Protein AF-A0A517VBE4-F1 (afdb_monomer_lite)

Secondary structure (DSSP, 8-state):
------SSHHHHHHHHGGGS------------PPPPPHHHHHHHHHHHHHHHHHHHHH-TTTHHHHHHHHHHHHHHHHHHH-THHHHHHHHHHHHHHHHHTT--HHHHHHHHHHHHHHHHHHTT--

Radius of gyration: 27.54 Å; chains: 1; bounding box: 37×90×39 Å

Sequence (126 aa):
MKKNSLGLCRRLICLAMLLLFSPILTGCGAPSAPPPSETQKSEVAKKSIDEFVAAAKKSPKTAEKDLTILMESLDAYASEYEGPYIDLRDAAKELLSLYQSSAAKDKIDAQLEVLQQKANALSSAD

Organism: NCBI:txid2527971

Structure (mmCIF, N/CA/C/O backbone):
data_AF-A0A517VBE4-F1
#
_entry.id   AF-A0A517VBE4-F1
#
loop_
_atom_site.group_PDB
_atom_site.id
_atom_site.type_symbol
_atom_site.label_atom_id
_atom_site.label_alt_id
_atom_site.label_comp_id
_atom_site.label_asym_id
_atom_site.label_entity_id
_atom_site.label_seq_id
_atom_site.pdbx_PDB_ins_code
_atom_site.Cartn_x
_atom_site.Cartn_y
_atom_site.Cartn_z
_atom_site.occupancy
_atom_site.B_iso_or_equiv
_atom_site.auth_seq_id
_atom_site.auth_comp_id
_atom_site.auth_asym_id
_atom_site.auth_atom_id
_atom_site.pdbx_PDB_model_num
ATOM 1 N N . MET A 1 1 ? -11.148 83.075 -23.703 1.00 33.94 1 MET A N 1
ATOM 2 C CA . MET A 1 1 ? -11.561 82.269 -24.879 1.00 33.94 1 MET A CA 1
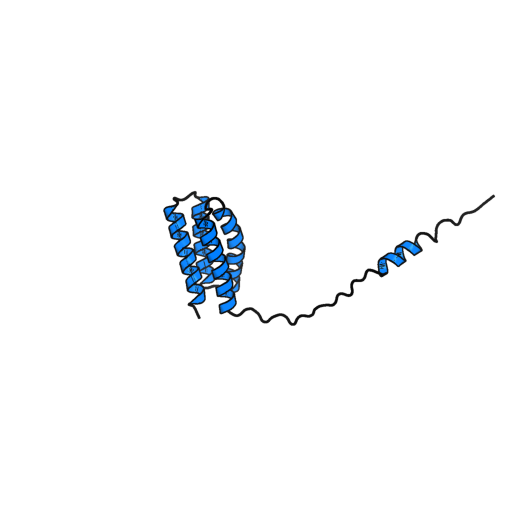ATOM 3 C C . MET A 1 1 ? -10.529 81.165 -25.109 1.00 33.94 1 MET A C 1
ATOM 5 O O . MET A 1 1 ? -9.375 81.540 -25.178 1.00 33.94 1 MET A O 1
ATOM 9 N N . LYS A 1 2 ? -10.961 79.885 -25.219 1.00 37.44 2 LYS A N 1
ATOM 10 C CA . LYS A 1 2 ? -10.385 78.732 -25.987 1.00 37.44 2 LYS A CA 1
ATOM 11 C C . LYS A 1 2 ? -8.844 78.502 -25.941 1.00 37.44 2 LYS A C 1
ATOM 13 O O . LYS A 1 2 ? -8.099 79.417 -26.219 1.00 37.44 2 LYS A O 1
ATOM 18 N N . LYS A 1 3 ? -8.251 77.310 -25.767 1.00 41.28 3 LYS A N 1
ATOM 19 C CA . LYS A 1 3 ? -8.634 75.897 -25.983 1.00 41.28 3 LYS A CA 1
ATOM 20 C C . LYS A 1 3 ? -7.527 74.985 -25.399 1.00 41.28 3 LYS A C 1
ATOM 22 O O . LYS A 1 3 ? -6.354 75.261 -25.596 1.00 41.28 3 LYS A O 1
ATOM 27 N N . ASN A 1 4 ? -7.947 73.883 -24.779 1.00 54.06 4 ASN A N 1
ATOM 28 C CA . ASN A 1 4 ? -7.485 72.490 -24.919 1.00 54.06 4 ASN A CA 1
ATOM 29 C C . ASN A 1 4 ? -6.007 72.199 -25.256 1.00 54.06 4 ASN A C 1
ATOM 31 O O . ASN A 1 4 ? -5.612 72.406 -26.400 1.00 54.06 4 ASN A O 1
ATOM 35 N N . SER A 1 5 ? -5.276 71.509 -24.362 1.00 50.97 5 SER A N 1
ATOM 36 C CA . SER A 1 5 ? -4.358 70.390 -24.725 1.00 50.97 5 SER A CA 1
ATOM 37 C C . SER A 1 5 ? -3.859 69.573 -23.505 1.00 50.97 5 SER A C 1
ATOM 39 O O . SER A 1 5 ? -2.710 69.158 -23.426 1.00 50.97 5 SER A O 1
ATOM 41 N N . LEU A 1 6 ? -4.730 69.286 -22.532 1.00 48.09 6 LEU A N 1
ATOM 42 C CA . LEU A 1 6 ? -4.450 68.356 -21.425 1.00 48.09 6 LEU A CA 1
ATOM 43 C C . LEU A 1 6 ? -4.938 66.952 -21.813 1.00 48.09 6 LEU A C 1
ATOM 45 O O . LEU A 1 6 ? -6.058 66.572 -21.493 1.00 48.09 6 LEU A O 1
ATOM 49 N N . GLY A 1 7 ? -4.144 66.188 -22.565 1.00 46.47 7 GLY A N 1
ATOM 50 C CA . GLY A 1 7 ? -4.576 64.837 -22.958 1.00 46.47 7 GLY A CA 1
ATOM 51 C C . GLY A 1 7 ? -3.494 63.875 -23.435 1.00 46.47 7 GLY A C 1
ATOM 52 O O . GLY A 1 7 ? -3.647 62.673 -23.237 1.00 46.47 7 GLY A O 1
ATOM 53 N N . LEU A 1 8 ? -2.389 64.361 -24.012 1.00 50.66 8 LEU A N 1
ATOM 54 C CA . LEU A 1 8 ? -1.392 63.466 -24.618 1.00 50.66 8 LEU A CA 1
ATOM 55 C C . LEU A 1 8 ? -0.232 63.064 -23.690 1.00 50.66 8 LEU A C 1
ATOM 57 O O . LEU A 1 8 ? 0.234 61.932 -23.780 1.00 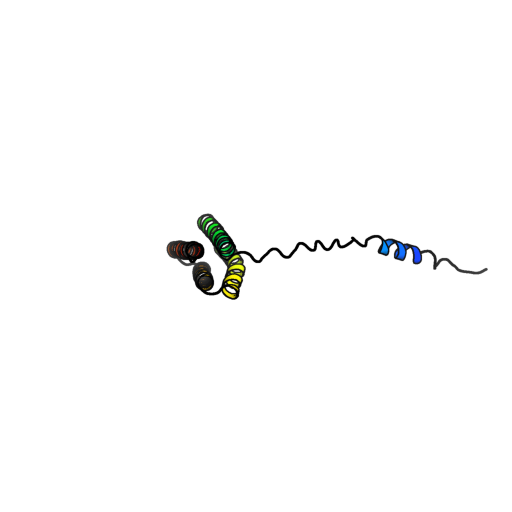50.66 8 LEU A O 1
ATOM 61 N N . CYS A 1 9 ? 0.202 63.911 -22.749 1.00 47.5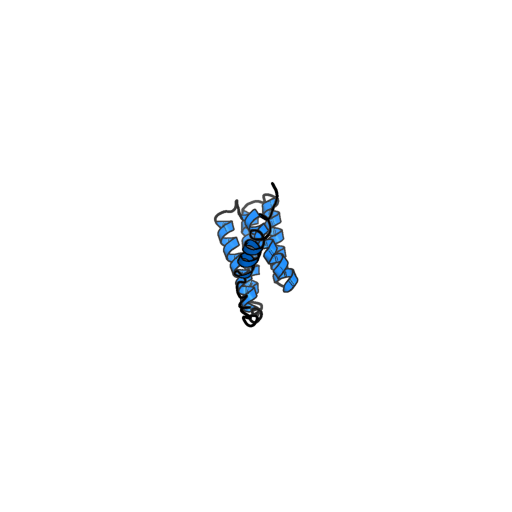3 9 CYS A N 1
ATOM 62 C CA . CYS A 1 9 ? 1.395 63.602 -21.940 1.00 47.53 9 CYS A CA 1
ATOM 63 C C . CYS A 1 9 ? 1.190 62.497 -20.891 1.00 47.53 9 CYS A C 1
ATOM 65 O O . CYS A 1 9 ? 2.149 61.846 -20.488 1.00 47.53 9 CYS A O 1
ATOM 67 N N . ARG A 1 10 ? -0.049 62.239 -20.452 1.00 48.72 10 ARG A N 1
ATOM 68 C CA . ARG A 1 10 ? -0.319 61.272 -19.372 1.00 48.72 10 ARG A CA 1
ATOM 69 C C . ARG A 1 10 ? -0.409 59.819 -19.856 1.00 48.72 10 ARG A C 1
ATOM 71 O O . ARG A 1 10 ? -0.244 58.911 -19.051 1.00 48.72 10 ARG A O 1
ATOM 78 N N . ARG A 1 11 ? -0.642 59.583 -21.155 1.00 50.12 11 ARG A N 1
ATOM 79 C CA . ARG A 1 11 ? -0.736 58.221 -21.720 1.00 50.12 11 ARG A CA 1
ATOM 80 C C . ARG A 1 11 ? 0.617 57.623 -22.116 1.00 50.12 11 ARG A C 1
ATOM 82 O O . ARG A 1 11 ? 0.750 56.407 -22.098 1.00 50.12 11 ARG A O 1
ATOM 89 N N . LEU A 1 12 ? 1.618 58.452 -22.413 1.00 51.62 12 LEU A N 1
ATOM 90 C CA . LEU A 1 12 ? 2.952 57.983 -22.815 1.00 51.62 12 LEU A CA 1
ATOM 91 C C . LEU A 1 12 ? 3.813 57.502 -21.634 1.00 51.62 12 LEU A C 1
ATOM 93 O O . LEU A 1 12 ? 4.647 56.621 -21.809 1.00 51.62 12 LEU A O 1
ATOM 97 N N . ILE A 1 13 ? 3.571 58.006 -20.420 1.00 53.16 13 ILE A N 1
ATOM 98 C CA . ILE A 1 13 ? 4.339 57.615 -19.223 1.00 53.16 13 ILE A CA 1
ATOM 99 C C . ILE A 1 13 ? 3.942 56.211 -18.727 1.00 53.16 13 ILE A C 1
ATOM 101 O O . ILE A 1 13 ? 4.794 55.459 -18.260 1.00 53.16 13 ILE A O 1
ATOM 105 N N . CYS A 1 14 ? 2.679 55.802 -18.896 1.00 50.31 14 CYS A N 1
ATOM 106 C CA . CYS A 1 14 ? 2.222 54.470 -18.478 1.00 50.31 14 CYS A CA 1
ATOM 107 C C . CYS A 1 14 ? 2.731 53.334 -19.380 1.00 50.31 14 CYS A C 1
ATOM 109 O O . CYS A 1 14 ? 2.887 52.215 -18.905 1.00 50.31 14 CYS A O 1
ATOM 111 N N . LEU A 1 15 ? 3.022 53.606 -20.656 1.00 49.88 15 LEU A N 1
ATOM 112 C CA . LEU A 1 15 ? 3.568 52.605 -21.583 1.00 49.88 15 LEU A CA 1
ATOM 113 C C . LEU A 1 15 ? 5.074 52.374 -21.386 1.00 49.88 15 LEU A C 1
ATOM 115 O O . LEU A 1 15 ? 5.558 51.278 -21.648 1.00 49.88 15 LEU A O 1
ATOM 119 N N . ALA A 1 16 ? 5.806 53.365 -20.868 1.00 50.03 16 ALA A N 1
ATOM 120 C CA . ALA A 1 16 ? 7.245 53.250 -20.627 1.00 50.03 16 ALA A CA 1
ATOM 121 C C . ALA A 1 16 ? 7.596 52.441 -19.359 1.00 50.03 16 ALA A C 1
ATOM 123 O O . ALA A 1 16 ? 8.650 51.814 -19.314 1.00 50.03 16 ALA A O 1
ATOM 124 N N . MET A 1 17 ? 6.715 52.388 -18.349 1.00 51.25 17 MET A N 1
ATOM 125 C CA . MET A 1 17 ? 6.931 51.551 -17.152 1.00 51.25 17 MET A CA 1
ATOM 126 C C . MET A 1 17 ? 6.636 50.061 -17.375 1.00 51.25 17 MET A C 1
ATOM 128 O O . MET A 1 17 ? 7.119 49.229 -16.613 1.00 51.25 17 MET A O 1
ATOM 132 N N . LEU A 1 18 ? 5.882 49.708 -18.420 1.00 50.03 18 LEU A N 1
ATOM 133 C CA . LEU A 1 18 ? 5.519 48.319 -18.727 1.00 50.03 18 LEU A CA 1
ATOM 134 C C . LEU A 1 18 ? 6.639 47.521 -19.416 1.00 50.03 18 LEU A C 1
ATOM 136 O O . LEU A 1 18 ? 6.559 46.300 -19.474 1.00 50.03 18 LEU A O 1
ATOM 140 N N . LEU A 1 19 ? 7.689 48.185 -19.909 1.00 51.47 19 LEU A N 1
ATOM 141 C CA . LEU A 1 19 ? 8.781 47.547 -20.659 1.00 51.47 19 LEU A CA 1
ATOM 142 C C . LEU A 1 19 ? 10.038 47.242 -19.824 1.00 51.47 19 LEU A C 1
ATOM 144 O O . LEU A 1 19 ? 10.959 46.610 -20.332 1.00 51.47 19 LEU A O 1
ATOM 148 N N . LEU A 1 20 ? 10.085 47.641 -18.547 1.00 51.16 20 LEU A N 1
ATOM 149 C CA . LEU A 1 20 ? 11.262 47.456 -17.677 1.00 51.16 20 LEU A CA 1
ATOM 150 C C . LEU A 1 20 ? 11.205 46.210 -16.777 1.00 51.16 20 LEU A C 1
ATOM 152 O O . LEU A 1 20 ? 12.177 45.911 -16.092 1.00 51.16 20 LEU A O 1
ATOM 156 N N . PHE A 1 21 ? 10.111 45.448 -16.814 1.00 52.44 21 PHE A N 1
ATOM 157 C CA . PHE A 1 21 ? 9.970 44.166 -16.114 1.00 52.44 21 PHE A CA 1
ATOM 158 C C . PHE A 1 21 ? 9.891 43.008 -17.109 1.00 52.44 21 PHE A C 1
ATOM 160 O O . PHE A 1 21 ? 8.992 42.177 -17.056 1.00 52.44 21 PHE A O 1
ATOM 167 N N . SER A 1 22 ? 10.845 42.953 -18.035 1.00 51.59 22 SER A N 1
ATOM 168 C CA . SER A 1 22 ? 11.178 41.686 -18.680 1.00 51.59 22 SER A CA 1
ATOM 169 C C . SER A 1 22 ? 12.163 40.984 -17.747 1.00 51.59 22 SER A C 1
ATOM 171 O O . SER A 1 22 ? 13.350 41.322 -17.799 1.00 51.59 22 SER A O 1
ATOM 173 N N . PRO A 1 23 ? 11.739 40.067 -16.849 1.00 56.06 23 PRO A N 1
ATOM 174 C CA . PRO A 1 23 ? 12.705 39.159 -16.274 1.00 56.06 23 PRO A CA 1
ATOM 175 C C . PRO A 1 23 ? 13.302 38.434 -17.468 1.00 56.06 23 PRO A C 1
ATOM 177 O O . PRO A 1 23 ? 12.602 37.816 -18.272 1.00 56.06 23 PRO A O 1
ATOM 180 N N . ILE A 1 24 ? 14.604 38.612 -17.621 1.00 55.44 24 ILE A N 1
ATOM 181 C CA . ILE A 1 24 ? 15.437 37.796 -18.472 1.00 55.44 24 ILE A CA 1
ATOM 182 C C . ILE A 1 24 ? 15.114 36.378 -18.011 1.00 55.44 24 ILE A C 1
ATOM 184 O O . ILE A 1 24 ? 15.518 35.977 -16.920 1.00 55.44 24 ILE A O 1
ATOM 188 N N . LEU A 1 25 ? 14.291 35.666 -18.785 1.00 51.03 25 LEU A N 1
ATOM 189 C CA . LEU A 1 25 ? 14.200 34.223 -18.711 1.00 51.03 25 LEU A CA 1
ATOM 190 C C . LEU A 1 25 ? 15.611 33.764 -19.073 1.00 51.03 25 LEU A C 1
ATOM 192 O O . LEU A 1 25 ? 15.938 33.517 -20.232 1.00 51.03 25 LEU A O 1
ATOM 196 N N . THR A 1 26 ? 16.481 33.699 -18.070 1.00 55.66 26 THR A N 1
ATOM 197 C CA . THR A 1 26 ? 17.528 32.704 -18.036 1.00 55.66 26 THR A CA 1
ATOM 198 C C . THR A 1 26 ? 16.776 31.389 -18.112 1.00 55.66 26 THR A C 1
ATOM 200 O O . THR A 1 26 ? 16.339 30.824 -17.113 1.00 55.66 26 THR A O 1
ATOM 203 N N . GLY A 1 27 ? 16.544 30.944 -19.348 1.00 48.34 27 GLY A N 1
ATOM 204 C CA . GLY A 1 27 ? 16.308 29.552 -19.637 1.00 48.34 27 GLY A CA 1
ATOM 205 C C . GLY A 1 27 ? 17.506 28.832 -19.055 1.00 48.34 27 GLY A C 1
ATOM 206 O O . GLY A 1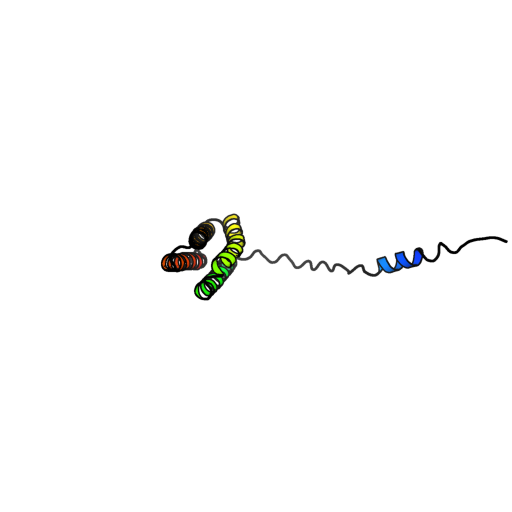 27 ? 18.559 28.743 -19.683 1.00 48.34 27 GLY A O 1
ATOM 207 N N . CYS A 1 28 ? 17.366 28.398 -17.806 1.00 56.72 28 CYS A N 1
ATOM 208 C CA . CYS A 1 28 ? 18.193 27.375 -17.226 1.00 56.72 28 CYS A CA 1
ATOM 209 C C . CYS A 1 28 ? 17.828 26.129 -18.031 1.00 56.72 28 CYS A C 1
ATOM 211 O O . CYS A 1 28 ? 16.960 25.349 -17.653 1.00 56.72 28 CYS A O 1
ATOM 213 N N . GLY A 1 29 ? 18.424 26.017 -19.219 1.00 53.00 29 GLY A N 1
ATOM 214 C CA . GLY A 1 29 ? 18.562 24.768 -19.937 1.00 53.00 29 GLY A CA 1
ATOM 215 C C . GLY A 1 29 ? 19.497 23.912 -19.107 1.00 53.00 29 GLY A C 1
ATOM 216 O O . GLY A 1 29 ? 20.657 23.727 -19.460 1.00 53.00 29 GLY A O 1
ATOM 217 N N . ALA A 1 30 ? 19.011 23.469 -17.948 1.00 59.78 30 ALA A N 1
ATOM 218 C CA . ALA A 1 30 ? 19.591 22.324 -17.298 1.00 59.78 30 ALA A CA 1
ATOM 219 C C . ALA A 1 30 ? 19.476 21.198 -18.332 1.00 59.78 30 ALA A C 1
ATOM 221 O O . ALA A 1 30 ? 18.377 20.999 -18.865 1.00 59.78 30 ALA A O 1
ATOM 222 N N . PRO A 1 31 ? 20.579 20.518 -18.691 1.00 60.03 31 PRO A N 1
ATOM 223 C CA . PRO A 1 31 ? 20.466 19.307 -19.485 1.00 60.03 31 PRO A CA 1
ATOM 224 C C . PRO A 1 31 ? 19.431 18.435 -18.782 1.00 60.03 31 PRO A C 1
ATOM 226 O O . PRO A 1 31 ? 19.546 18.234 -17.570 1.00 60.03 31 PRO A O 1
ATOM 229 N N . SER A 1 32 ? 18.380 18.032 -19.508 1.00 60.88 32 SER A N 1
ATOM 230 C CA . SER A 1 32 ? 17.353 17.135 -18.983 1.00 60.88 32 SER A CA 1
ATOM 231 C C . SER A 1 32 ? 18.074 16.028 -18.237 1.00 60.88 32 SER A C 1
ATOM 233 O O . SER A 1 32 ? 18.884 15.317 -18.837 1.00 60.88 32 SER A O 1
ATOM 235 N N . ALA A 1 33 ? 17.869 15.974 -16.918 1.00 67.62 33 ALA A N 1
ATOM 236 C CA . ALA A 1 33 ? 18.481 14.943 -16.106 1.00 67.62 33 ALA A CA 1
ATOM 237 C C . ALA A 1 33 ? 18.146 13.597 -16.763 1.00 67.62 33 ALA A C 1
ATOM 239 O O . ALA A 1 33 ? 17.015 13.437 -17.244 1.00 67.62 33 ALA A O 1
ATOM 240 N N . PRO A 1 34 ? 19.117 12.673 -16.868 1.00 67.50 34 PRO A N 1
ATOM 241 C CA . PRO A 1 34 ? 18.836 11.366 -17.431 1.00 67.50 34 PRO A CA 1
ATOM 242 C C . PRO A 1 34 ? 17.626 10.766 -16.701 1.00 67.50 34 PRO A C 1
ATOM 244 O O . PRO A 1 34 ? 17.474 11.003 -15.496 1.00 67.50 34 PRO A O 1
ATOM 247 N N . PRO A 1 35 ? 16.743 10.046 -17.418 1.00 71.75 35 PRO A N 1
ATOM 248 C CA . PRO A 1 35 ? 15.603 9.406 -16.784 1.00 71.75 35 PRO A CA 1
ATOM 249 C C . PRO A 1 35 ? 16.094 8.534 -15.619 1.00 71.75 35 PRO A C 1
ATOM 251 O O . PRO A 1 35 ? 17.186 7.961 -15.714 1.00 71.75 35 PRO A O 1
ATOM 254 N N . PRO A 1 36 ? 15.328 8.460 -14.516 1.00 74.56 36 PRO A N 1
ATOM 255 C CA . PRO A 1 36 ? 15.731 7.687 -13.350 1.00 74.56 36 PRO A CA 1
ATOM 256 C C . PRO A 1 36 ? 15.977 6.228 -13.743 1.00 74.56 36 PRO A C 1
ATOM 258 O O . PRO A 1 36 ? 15.278 5.686 -14.604 1.00 74.56 36 PRO A O 1
ATOM 261 N N . SER A 1 37 ? 16.970 5.595 -13.117 1.00 83.06 37 SER A N 1
ATOM 262 C CA . SER A 1 37 ? 17.205 4.161 -13.310 1.00 83.06 37 SER A CA 1
ATOM 263 C C . SER A 1 37 ? 16.042 3.334 -12.752 1.00 83.06 37 SER A C 1
ATOM 265 O O . SER A 1 37 ? 15.297 3.805 -11.891 1.00 83.06 37 SER A O 1
ATOM 267 N N . GLU A 1 38 ? 15.901 2.084 -13.200 1.00 82.06 38 GLU A N 1
ATOM 268 C CA . GLU A 1 38 ? 14.884 1.155 -12.675 1.00 82.06 38 GLU A CA 1
ATOM 269 C C . GLU A 1 38 ? 14.969 1.008 -11.150 1.00 82.06 38 GLU A C 1
ATOM 271 O O . GLU A 1 38 ? 13.960 1.129 -10.456 1.00 82.06 38 GLU A O 1
ATOM 276 N N . THR A 1 39 ? 16.184 0.899 -10.609 1.00 83.88 39 THR A N 1
ATOM 277 C CA . THR A 1 39 ? 16.425 0.867 -9.161 1.00 83.88 39 THR A CA 1
ATOM 278 C C . THR A 1 39 ? 15.962 2.148 -8.457 1.00 83.88 39 THR A C 1
ATOM 280 O O . THR A 1 39 ? 15.344 2.083 -7.401 1.00 83.88 39 THR A O 1
ATOM 283 N N . GLN A 1 40 ? 16.193 3.333 -9.037 1.00 85.88 40 GLN A N 1
ATOM 284 C CA . GLN A 1 40 ? 15.723 4.589 -8.437 1.00 85.88 40 GLN A CA 1
ATOM 285 C C . GLN A 1 40 ? 14.194 4.681 -8.436 1.00 85.88 40 GLN A C 1
ATOM 287 O O . GLN A 1 40 ? 13.604 5.174 -7.474 1.00 85.88 40 GLN A O 1
ATOM 292 N N . LYS A 1 41 ? 13.538 4.198 -9.496 1.00 85.88 41 LYS A N 1
ATOM 293 C CA . LYS A 1 41 ? 12.072 4.156 -9.577 1.00 85.88 41 LYS A CA 1
ATOM 294 C C . LYS A 1 41 ? 11.493 3.227 -8.512 1.00 85.88 41 LYS A C 1
ATOM 296 O O . LYS A 1 41 ? 10.585 3.630 -7.781 1.00 85.88 41 LYS A O 1
ATOM 301 N N . SER A 1 42 ? 12.045 2.019 -8.387 1.00 88.94 42 SER A N 1
ATOM 302 C CA . SER A 1 42 ? 11.576 1.029 -7.415 1.00 88.94 42 SER A CA 1
ATOM 303 C C . SER A 1 42 ? 11.804 1.493 -5.974 1.00 88.94 42 SER A C 1
ATOM 305 O O . SER A 1 42 ? 10.918 1.327 -5.137 1.00 88.94 42 SER A O 1
ATOM 307 N N . GLU A 1 43 ? 12.926 2.160 -5.685 1.00 91.50 43 GLU A N 1
ATOM 308 C CA . GLU A 1 43 ? 13.206 2.766 -4.378 1.00 91.50 43 GLU A CA 1
ATOM 309 C C . GLU A 1 43 ? 12.216 3.875 -4.010 1.00 91.50 43 GLU A C 1
ATOM 311 O O . GLU A 1 43 ? 11.729 3.912 -2.878 1.00 91.50 43 GLU A O 1
ATOM 316 N N . VAL A 1 44 ? 11.893 4.771 -4.950 1.00 91.56 44 VAL A N 1
ATOM 317 C CA . VAL A 1 44 ? 10.929 5.856 -4.706 1.00 91.56 44 VAL A CA 1
ATOM 318 C C . VAL A 1 44 ? 9.538 5.284 -4.447 1.00 91.56 44 VAL A C 1
ATOM 320 O O . VAL A 1 44 ? 8.914 5.646 -3.449 1.00 91.56 44 VAL A O 1
ATOM 323 N N . ALA A 1 45 ? 9.074 4.360 -5.293 1.00 92.44 45 ALA A N 1
ATOM 324 C CA . ALA A 1 45 ? 7.778 3.713 -5.117 1.00 92.44 45 ALA A CA 1
ATOM 325 C C . ALA A 1 45 ? 7.699 2.979 -3.771 1.00 92.44 45 ALA A C 1
ATOM 327 O O . ALA A 1 45 ? 6.759 3.189 -3.002 1.00 92.44 45 ALA A O 1
ATOM 328 N N . LYS A 1 46 ? 8.721 2.181 -3.442 1.00 94.56 46 LYS A N 1
ATOM 329 C CA . LYS A 1 46 ? 8.810 1.476 -2.162 1.00 94.56 46 LYS A CA 1
ATOM 330 C C . LYS A 1 46 ? 8.763 2.438 -0.983 1.00 94.56 46 LYS A C 1
ATOM 332 O O . LYS A 1 46 ? 7.960 2.240 -0.079 1.00 94.56 46 LYS A O 1
ATOM 337 N N . LYS A 1 47 ? 9.562 3.506 -1.004 1.00 95.31 47 LYS A N 1
ATOM 338 C CA . LYS A 1 47 ? 9.590 4.492 0.079 1.00 95.31 47 LYS A CA 1
ATOM 339 C C . LYS A 1 47 ? 8.215 5.123 0.315 1.00 95.31 47 LYS A C 1
ATOM 341 O O . LYS A 1 47 ? 7.801 5.247 1.464 1.00 95.31 47 LYS A O 1
ATOM 346 N N . SER A 1 48 ? 7.492 5.483 -0.747 1.00 95.38 48 SER A N 1
ATOM 347 C CA . SER A 1 48 ? 6.132 6.020 -0.620 1.00 95.38 48 SER A CA 1
ATOM 348 C C . SER A 1 48 ? 5.163 5.019 0.020 1.00 95.38 48 SER A C 1
ATOM 350 O O . SER A 1 48 ? 4.336 5.415 0.842 1.00 95.38 48 SER A O 1
ATOM 352 N N . ILE A 1 49 ? 5.281 3.725 -0.303 1.00 97.19 49 ILE A N 1
ATOM 353 C CA . ILE A 1 49 ? 4.493 2.669 0.348 1.00 97.19 49 ILE A CA 1
ATOM 354 C C . ILE A 1 49 ? 4.897 2.500 1.818 1.00 97.19 49 ILE A C 1
ATOM 356 O O . ILE A 1 49 ? 4.017 2.443 2.672 1.00 97.19 49 ILE A O 1
ATOM 360 N N . ASP A 1 5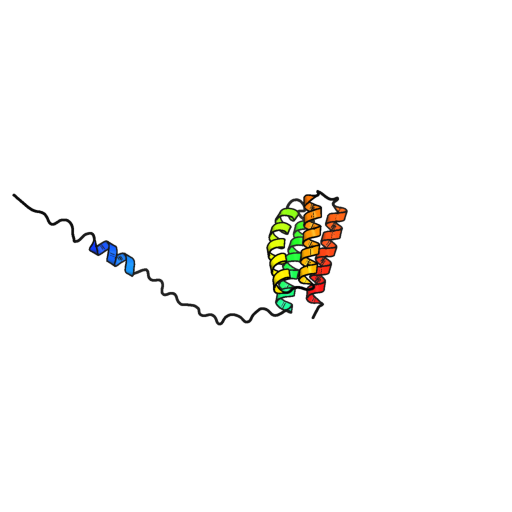0 ? 6.194 2.456 2.132 1.00 97.00 50 ASP A N 1
ATOM 361 C CA . ASP A 1 50 ? 6.702 2.293 3.502 1.00 97.00 50 ASP A CA 1
ATOM 362 C C . ASP A 1 50 ? 6.189 3.420 4.416 1.00 97.00 50 ASP A C 1
ATOM 364 O O . ASP A 1 50 ? 5.698 3.177 5.524 1.00 97.00 50 ASP A O 1
ATOM 368 N N . GLU A 1 51 ? 6.262 4.663 3.931 1.00 97.44 51 GLU A N 1
ATOM 369 C CA . GLU A 1 51 ? 5.760 5.847 4.631 1.00 97.44 51 GLU A CA 1
ATOM 370 C C . GLU A 1 51 ? 4.244 5.771 4.840 1.00 97.44 51 GLU A C 1
ATOM 372 O O . GLU A 1 51 ? 3.759 6.026 5.948 1.00 97.44 51 GLU A O 1
ATOM 377 N N . PHE A 1 52 ? 3.499 5.355 3.813 1.00 98.19 52 PHE A N 1
ATOM 378 C CA . PHE A 1 52 ? 2.060 5.143 3.919 1.00 98.19 52 PHE A CA 1
ATOM 379 C C . PHE A 1 52 ? 1.710 4.050 4.936 1.00 98.19 52 PHE A C 1
ATOM 381 O O . PHE A 1 52 ? 0.886 4.288 5.815 1.00 98.19 52 PHE A O 1
ATOM 388 N N . VAL A 1 53 ? 2.339 2.873 4.876 1.00 98.00 53 VAL A N 1
ATOM 389 C CA . VAL A 1 53 ? 2.054 1.751 5.785 1.00 98.00 53 VAL A CA 1
ATOM 390 C C . VAL A 1 53 ? 2.352 2.145 7.232 1.00 98.00 53 VAL A C 1
ATOM 392 O O . VAL A 1 53 ? 1.553 1.867 8.133 1.00 98.00 53 VAL A O 1
ATOM 395 N N . ALA A 1 54 ? 3.468 2.838 7.471 1.00 98.00 54 ALA A N 1
ATOM 396 C CA . ALA A 1 54 ? 3.807 3.355 8.792 1.00 98.00 54 ALA A CA 1
ATOM 397 C C . ALA A 1 54 ? 2.766 4.371 9.296 1.00 98.00 54 ALA A C 1
ATOM 399 O O . ALA A 1 54 ? 2.315 4.284 10.446 1.00 98.00 54 ALA A O 1
ATOM 400 N N . ALA A 1 55 ? 2.344 5.308 8.441 1.00 97.56 55 ALA A N 1
ATOM 401 C CA . ALA A 1 55 ? 1.319 6.295 8.770 1.00 97.56 55 ALA A CA 1
ATOM 402 C C . ALA A 1 55 ? -0.047 5.640 9.030 1.00 97.56 55 ALA A C 1
ATOM 404 O O . ALA A 1 55 ? -0.683 5.936 10.042 1.00 97.56 55 ALA A O 1
ATOM 405 N N . ALA A 1 56 ? -0.461 4.692 8.190 1.00 97.44 56 ALA A N 1
ATOM 406 C CA . ALA A 1 56 ? -1.729 3.980 8.289 1.00 97.44 56 ALA A CA 1
ATOM 407 C C . ALA A 1 56 ? -1.837 3.172 9.589 1.00 97.44 56 ALA A C 1
ATOM 409 O O . ALA A 1 56 ? -2.866 3.217 10.266 1.00 97.44 56 ALA A O 1
ATOM 410 N N . LYS A 1 57 ? -0.753 2.502 10.005 1.00 95.69 57 LYS A N 1
ATOM 411 C CA . LYS A 1 57 ? -0.699 1.784 11.290 1.00 95.69 57 LYS A CA 1
ATOM 412 C C . LYS A 1 57 ? -0.818 2.728 12.490 1.00 95.69 57 LYS A C 1
ATOM 414 O O . LYS A 1 57 ? -1.433 2.372 13.495 1.00 95.69 57 LYS A O 1
ATOM 419 N N . LYS A 1 58 ? -0.261 3.940 12.392 1.00 97.00 58 LYS A N 1
ATOM 420 C CA . LYS A 1 58 ? -0.312 4.958 13.455 1.00 97.00 58 LYS A CA 1
ATOM 421 C C . LYS A 1 58 ? -1.639 5.720 13.488 1.00 97.00 58 LYS A C 1
ATOM 423 O O . LYS A 1 58 ? -2.079 6.153 14.551 1.00 97.00 58 LYS A O 1
ATOM 428 N N . SER A 1 59 ? -2.253 5.955 12.335 1.00 95.88 59 SER A N 1
ATOM 429 C CA . SER A 1 59 ? -3.426 6.819 12.162 1.00 95.88 59 SER A CA 1
ATOM 430 C C . SER A 1 59 ? -4.417 6.205 11.165 1.00 95.88 59 SER A C 1
ATOM 432 O O . SER A 1 59 ? -4.676 6.768 10.105 1.00 95.88 59 SER A O 1
ATOM 434 N N . PRO A 1 60 ? -5.055 5.071 11.515 1.00 92.94 60 PRO A N 1
ATOM 435 C CA . PRO A 1 60 ? -5.889 4.308 10.579 1.00 92.94 60 PRO A CA 1
ATOM 436 C C . PRO A 1 60 ? -7.124 5.071 10.086 1.00 92.94 60 PRO A C 1
ATOM 438 O O . PRO A 1 60 ? -7.686 4.729 9.055 1.00 92.94 60 PRO A O 1
ATOM 441 N N . LYS A 1 61 ? -7.544 6.120 10.802 1.00 93.38 61 LYS A N 1
ATOM 442 C CA . LYS A 1 61 ? -8.690 6.958 10.424 1.00 93.38 61 LYS A CA 1
ATOM 443 C C . LYS A 1 61 ? -8.421 7.854 9.212 1.00 93.38 61 LYS A C 1
ATOM 445 O O . LYS A 1 61 ? -9.377 8.272 8.574 1.00 93.38 61 LYS A O 1
ATOM 450 N N . THR A 1 62 ? -7.161 8.196 8.931 1.00 96.50 62 THR A N 1
ATOM 451 C CA . THR A 1 62 ? -6.796 9.011 7.755 1.00 96.50 62 THR A CA 1
ATOM 452 C C . THR A 1 62 ? -6.298 8.159 6.595 1.00 96.50 62 THR A C 1
ATOM 454 O O . THR A 1 62 ? -6.263 8.639 5.466 1.00 96.50 62 THR A O 1
ATOM 457 N N . ALA A 1 63 ? -5.990 6.887 6.859 1.00 97.31 63 ALA A N 1
ATOM 458 C CA . ALA A 1 63 ? -5.356 5.985 5.911 1.00 97.31 63 ALA A CA 1
ATOM 459 C C . ALA A 1 63 ? -6.134 5.820 4.598 1.00 97.31 63 ALA A C 1
ATOM 461 O O . ALA A 1 63 ? -5.510 5.756 3.551 1.00 97.31 63 ALA A O 1
ATOM 462 N N . GLU A 1 64 ? -7.470 5.818 4.610 1.00 97.50 64 GLU A N 1
ATOM 463 C CA . GLU A 1 64 ? -8.266 5.758 3.372 1.00 97.50 64 GLU A CA 1
ATOM 464 C C . GLU A 1 64 ? -7.989 6.953 2.444 1.00 97.50 64 GLU A C 1
ATOM 466 O O . GLU A 1 64 ? -7.768 6.798 1.240 1.00 97.50 64 GLU A O 1
ATOM 471 N N . LYS A 1 65 ? -7.970 8.163 3.015 1.00 97.44 65 LYS A N 1
ATOM 472 C CA . LYS A 1 65 ? -7.690 9.390 2.267 1.00 97.44 65 LYS A CA 1
ATOM 473 C C . LYS A 1 65 ? -6.248 9.395 1.768 1.00 97.44 65 LYS A C 1
ATOM 475 O O . LYS A 1 65 ? -6.011 9.714 0.606 1.00 97.44 65 LYS A O 1
ATOM 480 N N . ASP A 1 66 ? -5.308 9.044 2.637 1.00 97.75 66 ASP A N 1
ATOM 481 C CA . ASP A 1 66 ? -3.885 9.021 2.300 1.00 97.75 66 ASP A CA 1
ATOM 482 C C . ASP A 1 66 ? -3.606 7.973 1.203 1.00 97.75 66 ASP A C 1
ATOM 484 O O . ASP A 1 66 ? -2.861 8.239 0.261 1.00 97.75 66 ASP A O 1
ATOM 488 N N . LEU A 1 67 ? -4.295 6.826 1.252 1.00 98.12 67 LEU A N 1
ATOM 489 C CA . LEU A 1 67 ? -4.245 5.795 0.216 1.00 98.12 67 LEU A CA 1
ATOM 490 C C . LEU A 1 67 ? -4.833 6.281 -1.107 1.00 98.12 67 LEU A C 1
ATOM 492 O O . LEU A 1 67 ? -4.277 5.985 -2.154 1.00 98.12 67 LEU A O 1
ATOM 496 N N . THR A 1 68 ? -5.928 7.042 -1.079 1.00 97.62 68 THR A N 1
ATOM 497 C CA . THR A 1 68 ? -6.528 7.611 -2.297 1.00 97.62 68 THR A CA 1
ATOM 498 C C . THR A 1 68 ? -5.547 8.528 -3.033 1.00 97.62 68 THR A C 1
ATOM 500 O O . THR A 1 68 ? -5.475 8.486 -4.255 1.00 97.62 68 THR A O 1
ATOM 503 N N . ILE A 1 69 ? -4.752 9.311 -2.298 1.00 96.19 69 ILE A N 1
ATOM 504 C CA . ILE A 1 69 ? -3.700 10.160 -2.881 1.00 96.19 69 ILE A CA 1
ATOM 505 C C . ILE A 1 69 ? -2.563 9.292 -3.436 1.00 96.19 69 ILE A C 1
ATOM 507 O O . ILE A 1 69 ? -2.083 9.500 -4.549 1.00 96.19 69 ILE A O 1
ATOM 511 N N . LEU A 1 70 ? -2.139 8.279 -2.677 1.00 97.25 70 LEU A N 1
ATOM 512 C CA . LEU A 1 70 ? -1.098 7.349 -3.113 1.00 97.25 70 LEU A CA 1
ATOM 513 C C . LEU A 1 70 ? -1.502 6.583 -4.382 1.00 97.25 70 LEU A C 1
ATOM 515 O O . LEU A 1 70 ? -0.664 6.351 -5.253 1.00 97.25 70 LEU A O 1
ATOM 519 N N . MET A 1 71 ? -2.786 6.241 -4.513 1.00 97.94 71 MET A N 1
ATOM 520 C CA . MET A 1 71 ? -3.343 5.568 -5.683 1.00 97.94 71 MET A CA 1
ATOM 521 C C . MET A 1 71 ? -3.094 6.341 -6.979 1.00 97.94 71 MET A C 1
ATOM 523 O O . MET A 1 71 ? -2.786 5.706 -7.981 1.00 97.94 71 MET A O 1
ATOM 527 N N . GLU A 1 72 ? -3.120 7.679 -6.965 1.00 94.50 72 GLU A N 1
ATOM 528 C CA . GLU A 1 72 ? -2.818 8.488 -8.157 1.00 94.50 72 GLU A CA 1
ATOM 529 C C . GLU A 1 72 ? -1.395 8.221 -8.673 1.00 94.50 72 GLU A C 1
ATOM 531 O O . GLU A 1 72 ? -1.170 8.072 -9.874 1.00 94.50 72 GLU A O 1
ATOM 536 N N . SER A 1 73 ? -0.433 8.090 -7.754 1.00 94.12 73 SER A N 1
ATOM 537 C CA . SER A 1 73 ? 0.947 7.734 -8.102 1.00 94.12 73 SER A CA 1
ATOM 538 C C . SER A 1 73 ? 1.058 6.278 -8.562 1.00 94.12 73 SER A C 1
ATOM 540 O O . SER A 1 73 ? 1.760 5.985 -9.526 1.00 94.12 73 SER A O 1
ATOM 542 N N . LEU A 1 74 ? 0.356 5.350 -7.902 1.00 96.19 74 LEU A N 1
ATOM 543 C CA . LEU A 1 74 ? 0.399 3.923 -8.243 1.00 96.19 74 LEU A CA 1
ATOM 544 C C . LEU A 1 74 ? -0.254 3.614 -9.596 1.00 96.19 74 LEU A C 1
ATOM 546 O O . LEU A 1 74 ? 0.244 2.760 -10.328 1.00 96.19 74 LEU A O 1
ATOM 550 N N . ASP A 1 75 ? -1.335 4.307 -9.956 1.00 96.94 75 ASP A N 1
ATOM 551 C CA . ASP A 1 75 ? -1.945 4.203 -11.284 1.00 96.94 75 ASP A CA 1
ATOM 552 C C . ASP A 1 75 ? -0.975 4.706 -12.372 1.00 96.94 75 ASP A C 1
ATOM 554 O O . ASP A 1 75 ? -0.868 4.071 -13.426 1.00 96.94 75 ASP A O 1
ATOM 558 N N . ALA A 1 76 ? -0.217 5.780 -12.107 1.00 94.94 76 ALA A N 1
ATOM 559 C CA . ALA A 1 76 ? 0.828 6.260 -13.013 1.00 94.94 76 ALA A CA 1
ATOM 560 C C . ALA A 1 76 ? 1.958 5.231 -13.178 1.00 94.94 76 ALA A C 1
ATOM 562 O O . ALA A 1 76 ? 2.267 4.845 -14.305 1.00 94.94 76 ALA A O 1
ATOM 563 N N . TYR A 1 77 ? 2.503 4.705 -12.075 1.00 92.81 77 TYR A N 1
ATOM 564 C CA . TYR A 1 77 ? 3.546 3.674 -12.114 1.00 92.81 77 TYR A CA 1
ATOM 565 C C . TYR A 1 77 ? 3.106 2.415 -12.864 1.00 92.81 77 TYR A C 1
ATOM 567 O O . TYR A 1 77 ? 3.850 1.892 -13.689 1.00 92.81 77 TYR A O 1
ATOM 575 N N . ALA A 1 78 ? 1.885 1.939 -12.620 1.00 95.12 78 ALA A N 1
ATOM 576 C CA . ALA A 1 78 ? 1.359 0.762 -13.300 1.00 95.12 78 ALA A CA 1
ATOM 577 C C . ALA A 1 78 ? 1.139 0.989 -14.802 1.00 95.12 78 ALA A C 1
ATOM 579 O O . ALA A 1 78 ? 1.257 0.044 -15.576 1.00 95.12 78 ALA A O 1
ATOM 580 N N . SER A 1 79 ? 0.803 2.217 -15.204 1.00 94.44 79 SER A N 1
ATOM 581 C CA . SER A 1 79 ? 0.601 2.570 -16.614 1.00 94.44 79 SER A CA 1
ATOM 582 C C . SER A 1 79 ? 1.923 2.757 -17.361 1.00 94.44 79 SER A C 1
ATOM 584 O O . SER A 1 79 ? 1.982 2.488 -18.556 1.00 94.44 79 SER A O 1
ATOM 586 N N . GLU A 1 80 ? 2.966 3.237 -16.679 1.00 90.94 80 GLU A N 1
ATOM 587 C CA . GLU A 1 80 ? 4.266 3.534 -17.291 1.00 90.94 80 GLU A CA 1
ATOM 588 C C . GLU A 1 80 ? 5.219 2.332 -17.290 1.00 90.94 80 GLU A C 1
ATOM 590 O O . GLU A 1 80 ? 5.955 2.139 -18.256 1.00 90.94 80 GLU A O 1
ATOM 595 N N . TYR A 1 81 ? 5.220 1.534 -16.216 1.00 89.12 81 TYR A N 1
ATOM 596 C CA . TYR A 1 81 ? 6.211 0.472 -15.989 1.00 89.12 81 TYR A CA 1
ATOM 597 C C . TYR A 1 81 ? 5.630 -0.946 -16.003 1.00 89.12 81 TYR A C 1
ATOM 599 O O . TYR A 1 81 ? 6.388 -1.909 -16.096 1.00 89.12 81 TYR A O 1
ATOM 607 N N . GLU A 1 82 ? 4.302 -1.085 -15.946 1.00 90.44 82 GLU A N 1
ATOM 608 C CA . GLU A 1 82 ? 3.592 -2.369 -16.013 1.00 90.44 82 GLU A CA 1
ATOM 609 C C . GLU A 1 82 ? 4.098 -3.418 -14.987 1.00 90.44 82 GLU A C 1
ATOM 611 O O . GLU A 1 82 ? 4.651 -3.088 -13.933 1.00 90.44 82 GLU A O 1
ATOM 616 N N . GLY A 1 83 ? 3.828 -4.706 -15.237 1.00 90.56 83 GLY A N 1
ATOM 617 C CA . GLY A 1 83 ? 4.364 -5.833 -14.465 1.00 90.56 83 GLY A CA 1
ATOM 618 C C . GLY A 1 83 ? 4.145 -5.714 -12.946 1.00 90.56 83 GLY A C 1
ATOM 619 O O . GLY A 1 83 ? 3.004 -5.557 -12.508 1.00 90.56 83 GLY A O 1
ATOM 620 N N . PRO A 1 84 ? 5.199 -5.771 -12.112 1.00 92.94 84 PRO A N 1
ATOM 621 C CA . PRO A 1 84 ? 5.046 -5.739 -10.657 1.00 92.94 84 PRO A CA 1
ATOM 622 C C . PRO A 1 84 ? 4.453 -4.420 -10.121 1.00 92.94 84 PRO A C 1
ATOM 624 O O . PRO A 1 84 ? 3.918 -4.397 -9.011 1.00 92.94 84 P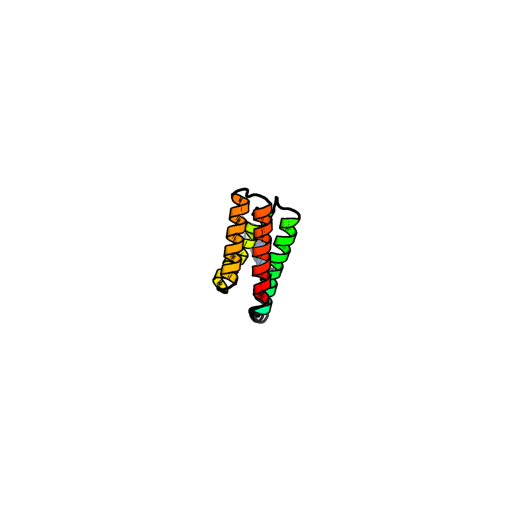RO A O 1
ATOM 627 N N . TYR A 1 85 ? 4.464 -3.330 -10.899 1.00 94.69 85 TYR A N 1
ATOM 628 C CA . TYR A 1 85 ? 3.766 -2.093 -10.531 1.00 94.69 85 TYR A CA 1
ATOM 629 C C . TYR A 1 85 ? 2.240 -2.210 -10.693 1.00 94.69 85 TYR A C 1
ATOM 631 O O . TYR A 1 85 ? 1.500 -1.601 -9.916 1.00 94.69 85 TYR A O 1
ATOM 639 N N . ILE A 1 86 ? 1.751 -3.039 -11.628 1.00 96.44 86 ILE A N 1
ATOM 640 C CA . ILE A 1 86 ? 0.325 -3.405 -11.723 1.00 96.44 86 ILE A CA 1
ATOM 641 C C . ILE A 1 86 ? -0.094 -4.175 -10.471 1.00 96.44 86 ILE A C 1
ATOM 643 O O . ILE A 1 86 ? -1.088 -3.824 -9.836 1.00 96.44 86 ILE A O 1
ATOM 647 N N . ASP A 1 87 ? 0.709 -5.159 -10.066 1.00 95.94 87 ASP A N 1
ATOM 648 C CA . ASP A 1 87 ? 0.458 -5.955 -8.866 1.00 95.94 87 ASP A CA 1
ATOM 649 C C . ASP A 1 87 ? 0.423 -5.106 -7.590 1.00 95.94 87 ASP A C 1
ATOM 651 O O . ASP A 1 87 ? -0.376 -5.378 -6.688 1.00 95.94 87 ASP A O 1
ATOM 655 N N . LEU A 1 88 ? 1.295 -4.096 -7.496 1.00 96.38 88 LEU A N 1
ATOM 656 C CA . LEU A 1 88 ? 1.326 -3.160 -6.375 1.00 96.38 88 LEU A CA 1
ATOM 657 C C . LEU A 1 88 ? 0.062 -2.289 -6.339 1.00 96.38 88 LEU A C 1
ATOM 659 O O . LEU A 1 88 ? -0.580 -2.171 -5.293 1.00 96.38 88 LEU A O 1
ATOM 663 N N . ARG A 1 89 ? -0.319 -1.716 -7.485 1.00 97.94 89 ARG A N 1
ATOM 664 C CA . ARG A 1 89 ? -1.548 -0.927 -7.634 1.00 97.94 89 ARG A CA 1
ATOM 665 C C . ARG A 1 89 ? -2.786 -1.746 -7.281 1.00 97.94 89 ARG A C 1
ATOM 667 O O . ARG A 1 89 ? -3.668 -1.246 -6.589 1.00 97.94 89 ARG A O 1
ATOM 674 N N . ASP A 1 90 ? -2.872 -2.988 -7.740 1.00 98.19 90 ASP A N 1
ATOM 675 C CA . ASP A 1 90 ? -4.054 -3.823 -7.522 1.00 98.19 90 ASP A CA 1
ATOM 676 C C . ASP A 1 90 ? -4.207 -4.209 -6.044 1.00 98.19 90 ASP A C 1
ATOM 678 O O . ASP A 1 90 ? -5.310 -4.135 -5.500 1.00 98.19 90 ASP A O 1
ATOM 682 N N . ALA A 1 91 ? -3.100 -4.484 -5.346 1.00 98.19 91 ALA A N 1
ATOM 683 C CA . ALA A 1 91 ? -3.121 -4.681 -3.896 1.00 98.19 91 ALA A CA 1
ATOM 684 C C . ALA A 1 91 ? -3.553 -3.420 -3.128 1.00 98.19 91 ALA A C 1
ATOM 686 O O . ALA A 1 91 ? -4.276 -3.518 -2.132 1.00 98.19 91 ALA A O 1
ATOM 687 N N . ALA A 1 92 ? -3.144 -2.236 -3.595 1.00 98.31 92 ALA A N 1
ATOM 688 C CA . ALA A 1 92 ? -3.575 -0.961 -3.029 1.00 98.31 92 ALA A CA 1
ATOM 689 C C . ALA A 1 92 ? -5.069 -0.682 -3.292 1.00 98.31 92 ALA A C 1
ATOM 691 O O . ALA A 1 92 ? -5.762 -0.197 -2.398 1.00 98.31 92 ALA A O 1
ATOM 692 N N . LYS A 1 93 ? -5.602 -1.061 -4.464 1.00 98.50 93 LYS A N 1
ATOM 693 C CA . LYS A 1 93 ? -7.048 -1.003 -4.763 1.00 98.50 93 LYS A CA 1
ATOM 694 C C . LYS A 1 93 ? -7.856 -1.914 -3.845 1.00 98.50 93 LYS A C 1
ATOM 696 O O . LYS A 1 93 ? -8.902 -1.505 -3.343 1.00 98.50 93 LYS A O 1
ATOM 701 N N . GLU A 1 94 ? -7.366 -3.123 -3.590 1.00 98.50 94 GLU A N 1
ATOM 702 C CA . GLU A 1 94 ? -7.987 -4.035 -2.630 1.00 98.50 94 GLU A CA 1
ATOM 703 C C . GLU A 1 94 ? -7.984 -3.441 -1.214 1.00 98.50 94 GLU A C 1
ATOM 705 O O . GLU A 1 94 ? -9.023 -3.418 -0.553 1.00 98.50 94 GLU A O 1
ATOM 710 N N . LEU A 1 95 ? -6.861 -2.865 -0.773 1.00 98.50 95 LEU A N 1
ATOM 711 C CA . LEU A 1 95 ? -6.784 -2.177 0.516 1.00 98.50 95 LEU A CA 1
ATOM 712 C C . LEU A 1 95 ? -7.777 -1.007 0.609 1.00 98.50 95 LEU A C 1
ATOM 714 O O . LEU A 1 95 ? -8.442 -0.842 1.632 1.00 98.50 95 LEU A O 1
ATOM 718 N N . LEU A 1 96 ? -7.920 -0.219 -0.460 1.00 98.25 96 LEU A N 1
ATOM 719 C CA . LEU A 1 96 ? -8.884 0.879 -0.514 1.00 98.25 96 LEU A CA 1
ATOM 720 C C . LEU A 1 96 ? -10.322 0.363 -0.389 1.00 98.25 96 LEU A C 1
ATOM 722 O O . LEU A 1 96 ? -11.114 0.928 0.363 1.00 98.25 96 LEU A O 1
ATOM 726 N N . SER A 1 97 ? -10.641 -0.749 -1.052 1.00 98.31 97 SER A N 1
ATOM 727 C CA . SER A 1 97 ? -11.944 -1.404 -0.922 1.00 98.31 97 SER A CA 1
ATOM 728 C C . SER A 1 97 ? -12.218 -1.875 0.513 1.00 98.31 97 SER A C 1
ATOM 730 O O . SER A 1 97 ? -13.335 -1.721 1.017 1.00 98.31 97 SER A O 1
ATOM 732 N N . LEU A 1 98 ? -11.204 -2.387 1.220 1.00 98.38 98 LEU A N 1
ATOM 733 C CA . LEU A 1 98 ? -11.327 -2.763 2.633 1.00 98.38 98 LEU A CA 1
ATOM 734 C C . LEU A 1 98 ? -11.602 -1.552 3.533 1.00 98.38 98 LEU A C 1
ATOM 736 O O . LEU A 1 98 ? -12.462 -1.638 4.409 1.00 98.38 98 LEU A O 1
ATOM 740 N N . TYR A 1 99 ? -10.936 -0.416 3.302 1.00 97.50 99 TYR A N 1
ATOM 741 C CA . TYR A 1 99 ? -11.243 0.820 4.027 1.00 97.50 99 TYR A CA 1
ATOM 742 C C . TYR A 1 99 ? -12.678 1.297 3.764 1.00 97.50 99 TYR A C 1
ATOM 744 O O . TYR A 1 99 ? -13.435 1.514 4.711 1.00 97.50 99 TYR A O 1
ATOM 752 N N . GLN A 1 100 ? -13.089 1.368 2.496 1.00 96.56 100 GLN A N 1
ATOM 753 C CA . GLN A 1 100 ? -14.415 1.854 2.093 1.00 96.56 100 GLN A CA 1
ATOM 754 C C . GLN A 1 100 ? -15.560 0.955 2.573 1.00 96.56 100 GLN A C 1
ATOM 756 O O . GLN A 1 100 ? -16.644 1.433 2.904 1.00 96.56 100 GLN A O 1
ATOM 761 N N . SER A 1 101 ? -15.323 -0.355 2.650 1.00 97.38 101 SER A N 1
ATOM 762 C CA . SER A 1 101 ? -16.281 -1.316 3.209 1.00 97.38 101 SER A CA 1
ATOM 763 C C . SER A 1 101 ? -16.272 -1.370 4.739 1.00 97.38 101 SER A C 1
ATOM 765 O O . SER A 1 101 ? -17.031 -2.146 5.320 1.00 97.38 101 SER A O 1
ATOM 767 N N . SER A 1 102 ? -15.443 -0.552 5.404 1.00 96.00 102 SER A N 1
ATOM 768 C CA . SER A 1 102 ? -15.238 -0.594 6.857 1.00 96.00 102 SER A CA 1
ATOM 769 C C . SER A 1 102 ? -14.900 -2.005 7.350 1.00 96.00 102 SER A C 1
ATOM 771 O O . SER A 1 102 ? -15.442 -2.479 8.352 1.00 96.00 102 SER A O 1
ATOM 773 N N . ALA A 1 103 ? -14.029 -2.700 6.614 1.00 97.19 103 ALA A N 1
ATOM 774 C CA . ALA A 1 103 ? -13.607 -4.047 6.950 1.00 97.19 103 ALA A CA 1
ATOM 775 C C . ALA A 1 103 ? -12.975 -4.112 8.349 1.00 97.19 103 ALA A C 1
ATOM 777 O O . ALA A 1 103 ? -12.488 -3.125 8.907 1.00 97.19 103 ALA A O 1
ATOM 778 N N . ALA A 1 104 ? -12.968 -5.316 8.918 1.00 97.44 104 ALA A N 1
ATOM 779 C CA . ALA A 1 104 ? -12.360 -5.551 10.215 1.00 97.44 104 ALA A CA 1
ATOM 780 C C . ALA A 1 104 ? -10.855 -5.218 10.188 1.00 97.44 104 ALA A C 1
ATOM 782 O O . ALA A 1 104 ? -10.168 -5.417 9.181 1.00 97.44 104 ALA A O 1
ATOM 783 N N . LYS A 1 105 ? -10.351 -4.677 11.303 1.00 95.81 105 LYS A N 1
ATOM 784 C CA . LYS A 1 105 ? -8.982 -4.153 11.415 1.00 95.81 105 LYS A CA 1
ATOM 785 C C . LYS A 1 105 ? -7.918 -5.195 11.059 1.00 95.81 105 LYS A C 1
ATOM 787 O O . LYS A 1 105 ? -6.933 -4.847 10.426 1.00 95.81 105 LYS A O 1
ATOM 792 N N . ASP A 1 106 ? -8.133 -6.450 11.428 1.00 97.38 106 ASP A N 1
ATOM 793 C CA . ASP A 1 106 ? -7.271 -7.585 11.094 1.00 97.38 106 ASP A CA 1
ATOM 794 C C . ASP A 1 106 ? -7.124 -7.788 9.580 1.00 97.38 106 ASP A C 1
ATOM 796 O O . ASP A 1 106 ? -6.020 -8.039 9.105 1.00 97.38 106 ASP A O 1
ATOM 800 N N . LYS A 1 107 ? -8.199 -7.602 8.804 1.00 97.69 107 LYS A N 1
ATOM 801 C CA . LYS A 1 107 ? -8.139 -7.682 7.336 1.00 97.69 107 LYS A CA 1
ATOM 802 C C . LYS A 1 107 ? -7.359 -6.521 6.732 1.00 97.69 107 LYS A C 1
ATOM 804 O O . LYS A 1 107 ? -6.579 -6.725 5.809 1.00 97.69 107 LYS A O 1
ATOM 809 N N . ILE A 1 108 ? -7.564 -5.314 7.260 1.00 98.00 108 ILE A N 1
ATOM 810 C CA . ILE A 1 108 ? -6.825 -4.120 6.833 1.00 98.00 108 ILE A CA 1
ATOM 811 C C . ILE A 1 108 ? -5.335 -4.284 7.152 1.00 98.00 108 ILE A C 1
ATOM 813 O O . ILE A 1 108 ? -4.496 -4.035 6.292 1.00 98.00 108 ILE A O 1
ATOM 817 N N . ASP A 1 109 ? -5.003 -4.742 8.361 1.00 98.00 109 ASP A N 1
ATOM 818 C CA . ASP A 1 109 ? -3.621 -4.959 8.791 1.00 98.00 109 ASP A CA 1
ATOM 819 C C . ASP A 1 109 ? -2.941 -6.049 7.935 1.00 98.00 109 ASP A C 1
ATOM 821 O O . ASP A 1 109 ? -1.819 -5.842 7.474 1.00 98.00 109 ASP A O 1
ATOM 825 N N . ALA A 1 110 ? -3.635 -7.153 7.632 1.00 98.12 110 ALA A N 1
ATOM 826 C CA . ALA A 1 110 ? -3.134 -8.188 6.726 1.00 98.12 110 ALA A CA 1
ATOM 827 C C . ALA A 1 110 ? -2.893 -7.652 5.304 1.00 98.12 110 ALA A C 1
ATOM 829 O O . ALA A 1 110 ? -1.854 -7.923 4.703 1.00 98.12 110 ALA A O 1
ATOM 830 N N . GLN A 1 111 ? -3.806 -6.837 4.770 1.00 98.38 111 GLN A N 1
ATOM 831 C CA . GLN A 1 111 ? -3.636 -6.267 3.434 1.00 98.38 111 GLN A CA 1
ATOM 832 C C . GLN A 1 111 ? -2.531 -5.198 3.381 1.00 98.38 111 GLN A C 1
ATOM 834 O O . GLN A 1 111 ? -1.825 -5.093 2.378 1.00 98.38 111 GLN A O 1
ATOM 839 N N . LEU A 1 112 ? -2.314 -4.442 4.463 1.00 98.25 112 LEU A N 1
ATOM 840 C CA . LEU A 1 112 ? -1.151 -3.556 4.592 1.00 98.25 112 LEU A CA 1
ATOM 841 C C . LEU A 1 112 ? 0.165 -4.345 4.516 1.00 98.25 112 LEU A C 1
ATOM 843 O O . LEU A 1 112 ? 1.127 -3.868 3.916 1.00 98.25 112 LEU A O 1
ATOM 847 N N . GLU A 1 113 ? 0.222 -5.551 5.088 1.00 98.06 113 GLU A N 1
ATOM 848 C CA . GLU A 1 113 ? 1.393 -6.429 4.972 1.00 98.06 113 GLU A CA 1
ATOM 849 C C . GLU A 1 113 ? 1.589 -6.956 3.548 1.00 98.06 113 GLU A C 1
ATOM 851 O O . GLU A 1 113 ? 2.716 -6.949 3.057 1.00 98.06 113 GLU A O 1
ATOM 856 N N . VAL A 1 114 ? 0.513 -7.340 2.854 1.00 97.75 114 VAL A N 1
ATOM 857 C CA . VAL A 1 114 ? 0.577 -7.737 1.436 1.00 97.75 114 VAL A CA 1
ATOM 858 C C . VAL A 1 114 ? 1.114 -6.594 0.573 1.00 97.75 114 VAL A C 1
ATOM 860 O O . VAL A 1 114 ? 2.018 -6.800 -0.242 1.00 97.75 114 VAL A O 1
ATOM 863 N N . LEU A 1 115 ? 0.606 -5.374 0.774 1.00 97.69 115 LEU A N 1
ATOM 864 C CA . LEU A 1 115 ? 1.071 -4.186 0.058 1.00 97.69 115 LEU A CA 1
ATOM 865 C C . LEU A 1 115 ? 2.565 -3.932 0.314 1.00 97.69 115 LEU A C 1
ATOM 867 O O . LEU A 1 115 ? 3.339 -3.724 -0.621 1.00 97.69 115 LEU A O 1
ATOM 871 N N . GLN A 1 116 ? 2.984 -4.030 1.577 1.00 97.44 116 GLN A N 1
ATOM 872 C CA . GLN A 1 116 ? 4.376 -3.878 1.991 1.00 97.44 116 GLN A CA 1
ATOM 873 C C . GLN A 1 116 ? 5.297 -4.945 1.374 1.00 97.44 116 GLN A C 1
ATOM 875 O O . GLN A 1 116 ? 6.420 -4.641 0.966 1.00 97.44 116 GLN A O 1
ATOM 880 N N . GLN A 1 117 ? 4.846 -6.198 1.296 1.00 96.44 117 GLN A N 1
ATOM 881 C CA . GLN A 1 117 ? 5.594 -7.291 0.670 1.00 96.44 117 GLN A CA 1
ATOM 882 C C . GLN A 1 117 ? 5.787 -7.054 -0.829 1.00 96.44 117 GLN A C 1
ATOM 884 O O . GLN A 1 117 ? 6.901 -7.206 -1.329 1.00 96.44 117 GLN A O 1
ATOM 889 N N . LYS A 1 118 ? 4.735 -6.621 -1.534 1.00 95.81 118 LYS A N 1
ATOM 890 C CA . LYS A 1 118 ? 4.818 -6.279 -2.961 1.00 95.81 118 LYS A CA 1
ATOM 891 C C . LYS A 1 118 ? 5.777 -5.117 -3.211 1.00 95.81 118 LYS A C 1
ATOM 893 O O . LYS A 1 118 ? 6.604 -5.204 -4.111 1.00 95.81 118 LYS A O 1
ATOM 898 N N . ALA A 1 119 ? 5.746 -4.083 -2.370 1.00 94.69 119 ALA A N 1
ATOM 899 C CA . ALA A 1 119 ? 6.700 -2.979 -2.451 1.00 94.69 119 ALA A CA 1
ATOM 900 C C . ALA A 1 119 ? 8.152 -3.437 -2.229 1.00 94.69 119 ALA A C 1
ATOM 902 O O . ALA A 1 119 ? 9.056 -3.009 -2.940 1.00 94.69 119 ALA A O 1
ATOM 903 N N . ASN A 1 120 ? 8.387 -4.356 -1.289 1.00 93.94 120 ASN A N 1
ATOM 904 C CA . ASN A 1 120 ? 9.716 -4.926 -1.058 1.00 93.94 120 ASN A CA 1
ATOM 905 C C . ASN A 1 120 ? 10.226 -5.766 -2.237 1.00 93.94 120 ASN A C 1
ATOM 907 O O . ASN A 1 120 ? 11.431 -5.778 -2.496 1.00 93.94 120 ASN A O 1
ATOM 911 N N . ALA A 1 121 ? 9.325 -6.442 -2.952 1.00 91.75 121 ALA A N 1
ATOM 912 C CA . ALA A 1 121 ? 9.670 -7.236 -4.123 1.00 91.75 121 ALA A CA 1
ATOM 913 C C . ALA A 1 121 ? 10.101 -6.376 -5.325 1.00 91.75 121 ALA A C 1
ATOM 915 O O . ALA A 1 121 ? 10.891 -6.853 -6.134 1.00 91.75 121 ALA A O 1
ATOM 916 N N . LEU A 1 122 ? 9.670 -5.107 -5.410 1.00 86.44 122 LEU A N 1
ATOM 917 C CA . LEU A 1 122 ? 10.088 -4.192 -6.484 1.00 86.44 122 LEU A CA 1
ATOM 918 C C . LEU A 1 122 ? 11.608 -3.993 -6.537 1.00 86.44 122 LEU A C 1
ATOM 920 O O . LEU A 1 122 ? 12.175 -3.934 -7.620 1.00 86.44 122 LEU A O 1
ATOM 924 N N . SER A 1 123 ? 12.274 -3.917 -5.382 1.00 70.06 123 SER A N 1
ATOM 925 C CA . SER A 1 123 ? 13.736 -3.753 -5.306 1.00 70.06 123 SER A CA 1
ATOM 926 C C . SER A 1 123 ? 14.515 -5.064 -5.477 1.00 70.06 123 SER A C 1
ATOM 928 O O . SER A 1 123 ? 15.737 -5.051 -5.419 1.00 70.06 123 SER A O 1
ATOM 930 N N . SER A 1 124 ? 13.823 -6.202 -5.604 1.00 60.62 124 SER A N 1
ATOM 931 C CA . SER A 1 124 ? 14.431 -7.536 -5.760 1.00 60.62 124 SER A CA 1
ATOM 932 C C . SER A 1 124 ? 14.218 -8.123 -7.160 1.00 60.62 124 SER A C 1
ATOM 934 O O . SER A 1 124 ? 14.578 -9.274 -7.388 1.00 60.62 124 SER A O 1
ATOM 936 N N . ALA A 1 125 ? 13.579 -7.371 -8.061 1.00 55.16 125 ALA A N 1
ATOM 937 C CA . ALA A 1 125 ? 13.265 -7.788 -9.427 1.00 55.16 125 ALA A CA 1
ATOM 938 C C . ALA A 1 125 ? 14.351 -7.397 -10.457 1.00 55.16 125 ALA A C 1
ATOM 940 O O . ALA A 1 125 ? 14.118 -7.571 -11.653 1.00 55.16 125 ALA A O 1
ATOM 941 N N . ASP A 1 126 ? 15.497 -6.884 -9.991 1.00 40.94 126 ASP A N 1
ATOM 942 C CA . ASP A 1 126 ? 16.725 -6.644 -10.772 1.00 40.94 126 ASP A CA 1
ATOM 943 C C . ASP A 1 126 ? 17.550 -7.937 -10.959 1.00 40.94 126 ASP A C 1
ATOM 945 O O . ASP A 1 126 ? 17.764 -8.667 -9.959 1.00 40.94 126 ASP A O 1
#

Foldseek 3Di:
DDDDDPDPPVVVVVVVVVPPPPPPPPVPPPPPDPPDDLLRVLVVLLVLLVVLLVCCVVCVPCSLVSLVVNLVVLVVCCVPPNDLSVVLSVLSVVLNVCVVVVHDPVVNNVSSVVSNVSSVVSNVPD

pLDDT: mean 81.99, std 20.29, range [33.94, 98.5]